Protein AF-A0A6J6WEU3-F1 (afdb_monomer)

Mean predicted aligned error: 2.94 Å

Solvent-accessible surface area (backbone atoms only — not comparable to full-atom values): 5598 Å² total; per-residue (Å²): 96,13,41,69,38,31,46,63,62,71,49,51,89,39,42,32,20,44,94,87,38,75,21,38,56,47,90,66,54,36,61,62,37,62,46,59,48,69,61,96,83,55,85,84,56,93,85,65,78,66,38,59,57,48,92,36,89,79,62,34,38,27,46,55,50,48,6,56,24,45,82,52,47,33,72,58,45,69,67,39,51,31,88,82,54,85,84,82,83,76,82,85,81,129

Nearest PDB structures (foldseek):
  6scz-assembly1_B  TM=9.288E-01  e=7.637E-07  Mycobacterium tuberculosis H37Rv
  8b8h-assembly1_B  TM=9.274E-01  e=8.711E-07  Mycobacterium tuberculosis H37Rv
  4ecl-assembly2_C  TM=8.984E-01  e=3.956E-06  Enterococcus faecalis
  4ecl-assembly1_A  TM=8.883E-01  e=8.712E-06  Enterococcus faecalis
  4ecl-assembly1_B  TM=8.956E-01  e=2.337E-05  Enterococcus faecalis

Organism: NCBI:txid449393

Foldseek 3Di:
DFVLQQQQQQFDPADKDFPLDGWGWDDTTDNPDTDTHCDPPDPDDPPGDIHRADPCPSPTHHLQNSQVRRVHGSVSRVVSRDPVDDDDDDDPDD

InterPro domains:
  IPR000821 Alanine racemase [PR00992] (16-33)
  IPR000821 Alanine racemase [PR00992] (72-85)
  IPR000821 Alanine racemase [PTHR30511] (1-90)
  IPR009006 Alanine racemase/group IV decarboxylase, C-terminal [G3DSA:2.40.37.10] (1-93)
  IPR009006 Alanine racemase/group IV decarboxylase, C-terminal [SSF50621] (1-90)
  IPR011079 Alanine racemase, C-terminal [PF00842] (1-89)
  IPR011079 Alanine racemase, C-terminal [SM01005] (1-90)

Secondary structure (DSSP, 8-state):
--GGGT--TT--S-EEEETTEEEEEES---SS--EE---TT----TT---BSS--STTSPPPHHHHHHHTTS-HHHHHHH--TTS---PPP---

Radius of gyration: 13.46 Å; Cα contacts (8 Å, |Δi|>4): 162; chains: 1; bounding box: 27×29×34 Å

Sequence (94 aa):
MGYADGIPRIAQGAGVFIDGKRAPIIGRVSMDQFVVDLGAQSTAQSGDWVVVFGDGSHGEYTADDWGSASLSINYEIVTRIGPRVPRIYAPHVY

pLDDT: mean 96.09, std 5.56, range [55.38, 98.62]

Structure (mmCIF, N/CA/C/O backbone):
data_AF-A0A6J6WEU3-F1
#
_entry.id   AF-A0A6J6WEU3-F1
#
loop_
_atom_site.group_PDB
_atom_site.id
_atom_site.type_symbol
_atom_site.label_atom_id
_atom_site.label_alt_id
_atom_site.label_comp_id
_atom_site.label_asym_id
_atom_site.label_entity_id
_atom_site.label_seq_id
_atom_site.pdbx_PDB_ins_code
_atom_site.Cartn_x
_atom_site.Cartn_y
_atom_site.Cartn_z
_atom_site.occupancy
_atom_site.B_iso_or_equiv
_atom_site.auth_seq_id
_atom_site.auth_comp_id
_atom_site.auth_asym_id
_atom_site.auth_atom_id
_atom_site.pdbx_PDB_model_num
ATOM 1 N N . MET A 1 1 ? 0.009 -6.426 7.227 1.00 94.75 1 MET A N 1
ATOM 2 C CA . MET A 1 1 ? 0.823 -6.237 6.013 1.00 94.75 1 MET A CA 1
ATOM 3 C C . MET A 1 1 ? 1.814 -5.099 6.219 1.00 94.75 1 MET A C 1
ATOM 5 O O . MET A 1 1 ? 1.414 -4.047 6.702 1.00 94.75 1 MET A O 1
ATOM 9 N N . GLY A 1 2 ? 3.086 -5.286 5.879 1.00 97.62 2 GLY A N 1
ATOM 10 C CA . GLY A 1 2 ? 4.140 -4.275 6.006 1.00 97.62 2 GLY A CA 1
ATOM 11 C C . GLY A 1 2 ? 5.206 -4.395 4.918 1.00 97.62 2 GLY A C 1
ATOM 12 O O . GLY A 1 2 ? 4.954 -4.946 3.845 1.00 97.62 2 GLY A O 1
ATOM 13 N N . TYR A 1 3 ? 6.409 -3.869 5.162 1.00 97.81 3 TYR A N 1
ATOM 14 C CA . TYR A 1 3 ? 7.451 -3.867 4.128 1.00 97.81 3 TYR A CA 1
ATOM 15 C C . TYR A 1 3 ? 7.954 -5.266 3.757 1.00 97.81 3 TYR A C 1
ATOM 17 O O . TYR A 1 3 ? 8.450 -5.451 2.649 1.00 97.81 3 TYR A O 1
ATOM 25 N N . ALA A 1 4 ? 7.808 -6.260 4.639 1.00 98.00 4 ALA A N 1
ATOM 26 C CA . ALA A 1 4 ? 8.132 -7.650 4.317 1.00 98.00 4 ALA A CA 1
ATOM 27 C C . ALA A 1 4 ? 7.103 -8.300 3.372 1.00 98.00 4 ALA A C 1
ATOM 29 O O . ALA A 1 4 ? 7.387 -9.339 2.779 1.00 98.00 4 ALA A O 1
ATOM 30 N N . ASP A 1 5 ? 5.932 -7.680 3.210 1.00 98.25 5 ASP A N 1
ATOM 31 C CA . ASP A 1 5 ? 4.870 -8.119 2.300 1.00 98.25 5 ASP A CA 1
ATOM 32 C C . ASP A 1 5 ? 4.913 -7.385 0.949 1.00 98.25 5 ASP A C 1
ATOM 34 O O . ASP A 1 5 ? 4.147 -7.712 0.045 1.00 98.25 5 ASP A O 1
ATOM 38 N N . GLY A 1 6 ? 5.828 -6.419 0.794 1.00 97.69 6 GLY A N 1
ATOM 39 C CA . GLY A 1 6 ? 6.037 -5.654 -0.439 1.00 97.69 6 GLY A CA 1
ATOM 40 C C . GLY A 1 6 ? 5.662 -4.174 -0.354 1.00 97.69 6 GLY A C 1
ATOM 41 O O . GLY A 1 6 ? 5.868 -3.450 -1.325 1.00 97.69 6 GLY A O 1
ATOM 42 N N . ILE A 1 7 ? 5.164 -3.694 0.792 1.00 98.06 7 ILE A N 1
ATOM 43 C CA . ILE A 1 7 ? 4.792 -2.282 0.964 1.00 98.06 7 ILE A CA 1
ATOM 44 C C . ILE A 1 7 ? 6.039 -1.396 1.048 1.00 98.06 7 ILE A C 1
ATOM 46 O O . ILE A 1 7 ? 6.839 -1.557 1.976 1.00 98.06 7 ILE A O 1
ATOM 50 N N . PRO A 1 8 ? 6.242 -0.439 0.124 1.00 97.44 8 PRO A N 1
ATOM 51 C CA . PRO A 1 8 ? 7.445 0.379 0.138 1.00 97.44 8 PRO A CA 1
ATOM 52 C C . PRO A 1 8 ? 7.522 1.232 1.405 1.00 97.44 8 PRO A C 1
ATOM 54 O O . PRO A 1 8 ? 6.655 2.054 1.688 1.00 97.44 8 PRO A O 1
ATOM 57 N N . ARG A 1 9 ? 8.609 1.078 2.168 1.00 97.31 9 ARG A N 1
ATOM 58 C CA . ARG A 1 9 ? 8.814 1.828 3.419 1.00 97.31 9 ARG A CA 1
ATOM 59 C C . ARG A 1 9 ? 8.950 3.339 3.212 1.00 97.31 9 ARG A C 1
ATOM 61 O O . ARG A 1 9 ? 8.741 4.100 4.152 1.00 97.31 9 ARG A O 1
ATOM 68 N N . ILE A 1 10 ? 9.325 3.746 2.002 1.00 97.12 10 ILE A N 1
ATOM 69 C CA . ILE A 1 10 ? 9.513 5.146 1.618 1.00 97.12 10 ILE A CA 1
ATOM 70 C C . ILE A 1 10 ? 8.242 5.798 1.068 1.00 97.12 10 ILE A C 1
ATOM 72 O O . ILE A 1 10 ? 8.293 6.984 0.765 1.00 97.12 10 ILE A O 1
ATOM 76 N N . ALA A 1 11 ? 7.147 5.043 0.915 1.00 96.88 11 ALA A N 1
ATOM 77 C CA . ALA A 1 11 ? 5.924 5.539 0.301 1.00 96.88 11 ALA A CA 1
ATOM 78 C C . ALA A 1 11 ? 5.380 6.766 1.049 1.00 96.88 11 ALA A C 1
ATOM 80 O O . ALA A 1 11 ? 5.216 6.734 2.270 1.00 96.88 11 ALA A O 1
ATOM 81 N N . GLN A 1 12 ? 5.075 7.832 0.310 1.00 95.06 12 GLN A N 1
ATOM 82 C CA . GLN A 1 12 ? 4.445 9.046 0.828 1.00 95.06 12 GLN A CA 1
ATOM 83 C C . GLN A 1 12 ? 3.182 9.370 0.028 1.00 95.06 12 GLN A C 1
ATOM 85 O O . GLN A 1 12 ? 3.199 9.361 -1.198 1.00 95.06 12 GLN A O 1
ATOM 90 N N . GLY A 1 13 ? 2.075 9.655 0.719 1.00 92.94 13 GLY A N 1
ATOM 91 C CA . GLY A 1 13 ? 0.798 10.016 0.084 1.00 92.94 13 GLY A CA 1
ATOM 92 C C . GLY A 1 13 ? -0.045 8.840 -0.429 1.00 92.94 13 GLY A C 1
ATOM 93 O O . GLY A 1 13 ? -1.198 9.049 -0.805 1.00 92.94 13 GLY A O 1
ATOM 94 N N . ALA A 1 14 ? 0.481 7.612 -0.392 1.00 97.19 14 ALA A N 1
ATOM 95 C CA . ALA A 1 14 ? -0.285 6.387 -0.618 1.00 97.19 14 ALA A CA 1
ATOM 96 C C . ALA A 1 14 ? -0.918 5.855 0.679 1.00 97.19 14 ALA A C 1
ATOM 98 O O . ALA A 1 14 ? -0.557 6.259 1.789 1.00 97.19 14 ALA A O 1
ATOM 99 N N . GLY A 1 15 ? -1.857 4.926 0.534 1.00 98.12 15 GLY A N 1
ATOM 100 C CA . GLY A 1 15 ? -2.518 4.274 1.652 1.00 98.12 15 GLY A CA 1
ATOM 101 C C . GLY A 1 15 ? -3.510 3.231 1.190 1.00 98.12 15 GLY A C 1
ATOM 102 O O . GLY A 1 15 ? -3.234 2.488 0.253 1.00 98.12 15 GLY A O 1
ATOM 103 N N . VAL A 1 16 ? -4.644 3.151 1.868 1.00 98.50 16 VAL A N 1
ATOM 104 C CA . VAL A 1 16 ? -5.688 2.180 1.539 1.00 98.50 16 VAL A CA 1
ATOM 105 C C . VAL A 1 16 ? -6.969 2.887 1.138 1.00 98.50 16 VAL A C 1
ATOM 107 O O . VAL A 1 16 ? -7.163 4.066 1.422 1.00 98.50 16 VAL A O 1
ATOM 110 N N . PHE A 1 17 ? -7.852 2.161 0.476 1.00 98.50 17 PHE A N 1
ATOM 111 C CA . PHE A 1 17 ? -9.214 2.572 0.201 1.00 98.50 17 PHE A CA 1
ATOM 112 C C . PHE A 1 17 ? -10.174 1.735 1.043 1.00 98.50 17 PHE A C 1
ATOM 114 O O . PHE A 1 17 ? -10.070 0.507 1.078 1.00 98.50 17 PHE A O 1
ATOM 121 N N . ILE A 1 18 ? -11.072 2.408 1.752 1.00 97.31 18 ILE 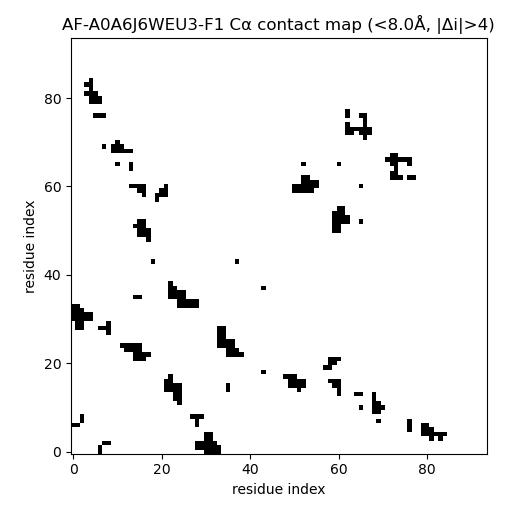A N 1
ATOM 122 C CA . ILE A 1 18 ? -12.043 1.814 2.670 1.00 97.31 18 ILE A CA 1
ATOM 123 C C . ILE A 1 18 ? -13.297 2.688 2.680 1.00 97.31 18 ILE A C 1
ATOM 125 O O . ILE A 1 18 ? -13.193 3.913 2.679 1.00 97.31 18 ILE A O 1
ATOM 129 N N . ASP A 1 19 ? -14.474 2.060 2.650 1.00 94.25 19 ASP A N 1
ATOM 130 C CA . ASP A 1 19 ? -15.776 2.745 2.706 1.00 94.25 19 ASP A CA 1
ATOM 131 C C . ASP A 1 19 ? -15.901 3.933 1.723 1.00 94.25 19 ASP A C 1
ATOM 133 O O . ASP A 1 19 ? -16.261 5.059 2.074 1.00 94.25 19 ASP A O 1
ATOM 137 N N . GLY A 1 20 ? -15.505 3.707 0.465 1.00 95.12 20 GLY A N 1
ATOM 138 C CA . GLY A 1 20 ? -15.603 4.721 -0.588 1.00 95.12 20 GLY A CA 1
ATOM 139 C C . GLY A 1 20 ? -14.578 5.860 -0.495 1.00 95.12 20 GLY A C 1
ATOM 140 O O . GLY A 1 20 ? -14.721 6.858 -1.203 1.00 95.12 20 GLY A O 1
ATOM 141 N N . LYS A 1 21 ? -13.573 5.770 0.389 1.00 96.31 21 LYS A N 1
ATOM 142 C CA . LYS A 1 21 ? -12.628 6.862 0.669 1.00 96.31 21 LYS A CA 1
ATOM 143 C C . LYS A 1 21 ? -11.180 6.383 0.715 1.00 96.31 21 LYS A C 1
ATOM 145 O O . LYS A 1 21 ? -10.874 5.293 1.195 1.00 96.31 21 LYS A O 1
ATOM 150 N N . ARG A 1 22 ? -10.266 7.244 0.258 1.00 97.88 22 ARG A N 1
ATOM 151 C CA . ARG A 1 22 ? -8.817 7.066 0.437 1.00 97.88 22 ARG A CA 1
ATOM 152 C C . ARG A 1 22 ? -8.419 7.439 1.870 1.00 97.88 22 ARG A C 1
ATOM 154 O O . ARG A 1 22 ? -8.754 8.522 2.341 1.00 97.88 22 ARG A O 1
ATOM 161 N N . ALA A 1 23 ? -7.668 6.557 2.516 1.00 98.12 23 ALA A N 1
ATOM 162 C CA . ALA A 1 23 ? -7.103 6.699 3.851 1.00 98.12 23 ALA A CA 1
ATOM 163 C C . ALA A 1 23 ? -5.564 6.616 3.756 1.00 98.12 23 ALA A C 1
ATOM 165 O O . ALA A 1 23 ? -5.024 5.525 3.532 1.00 98.12 23 ALA A O 1
ATOM 166 N N . PRO A 1 24 ? -4.838 7.745 3.865 1.00 97.94 24 PRO A N 1
ATOM 167 C CA . PRO A 1 24 ? -3.390 7.777 3.677 1.00 97.94 24 PRO A CA 1
ATOM 168 C C . PRO A 1 24 ? -2.650 7.111 4.842 1.00 97.94 24 PRO A C 1
ATOM 170 O O . PRO A 1 24 ? -3.123 7.109 5.980 1.00 97.94 24 PRO A O 1
ATOM 173 N N . ILE A 1 25 ? -1.450 6.588 4.575 1.00 98.25 25 ILE A N 1
ATOM 174 C CA . ILE A 1 25 ? -0.545 6.113 5.631 1.00 98.25 25 ILE A CA 1
ATOM 175 C C . ILE A 1 25 ? -0.170 7.272 6.551 1.00 98.25 25 ILE A C 1
ATOM 177 O O . ILE A 1 25 ? 0.215 8.348 6.093 1.00 98.25 25 ILE A O 1
ATOM 181 N N . ILE A 1 26 ? -0.191 7.002 7.855 1.00 96.88 26 ILE A N 1
ATOM 182 C CA . ILE A 1 26 ? 0.385 7.871 8.877 1.00 96.88 26 ILE A CA 1
ATOM 183 C C . ILE A 1 26 ? 1.517 7.159 9.612 1.00 96.88 26 ILE A C 1
ATOM 185 O O . ILE A 1 26 ? 1.453 5.975 9.944 1.00 96.88 26 ILE A O 1
ATOM 189 N N . GLY A 1 27 ? 2.590 7.902 9.876 1.00 95.06 27 GLY A N 1
ATOM 190 C CA . GLY A 1 27 ? 3.797 7.348 10.480 1.00 95.06 27 GLY A CA 1
ATOM 191 C C . GLY A 1 27 ? 4.629 6.529 9.490 1.00 95.06 27 GLY A C 1
ATOM 192 O O . GLY A 1 27 ? 4.795 6.908 8.335 1.00 95.06 27 GLY A O 1
ATOM 193 N N . ARG A 1 28 ? 5.236 5.437 9.967 1.00 95.38 28 ARG A N 1
ATOM 194 C CA . ARG A 1 28 ? 6.175 4.615 9.187 1.00 95.38 28 ARG A CA 1
ATOM 195 C C . ARG A 1 28 ? 5.612 3.222 8.938 1.00 95.38 28 ARG A C 1
ATOM 197 O O . ARG A 1 28 ? 5.030 2.613 9.832 1.00 95.38 28 ARG A O 1
ATOM 204 N N . VAL A 1 29 ? 5.921 2.669 7.769 1.00 97.75 29 VAL A N 1
ATOM 205 C CA . VAL A 1 29 ? 5.682 1.253 7.467 1.00 97.75 29 VAL A CA 1
ATOM 206 C C . VAL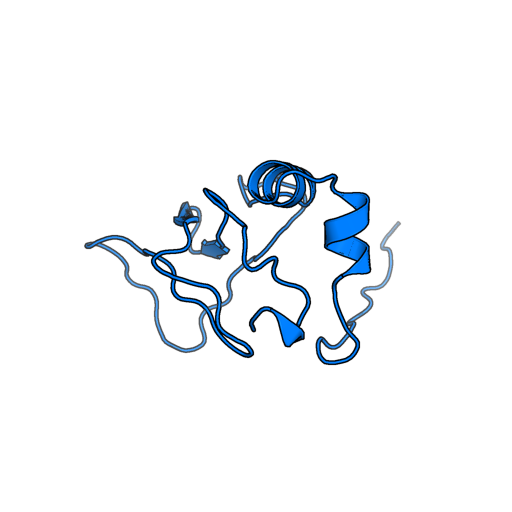 A 1 29 ? 6.666 0.387 8.259 1.00 97.75 29 VAL A C 1
ATOM 208 O O . VAL A 1 29 ? 7.888 0.506 8.117 1.00 97.75 29 VAL A O 1
ATOM 211 N N . SER A 1 30 ? 6.131 -0.489 9.105 1.00 97.88 30 SER A N 1
ATOM 212 C CA . SER A 1 30 ? 6.877 -1.503 9.860 1.00 97.88 30 SER A CA 1
ATOM 213 C C . SER A 1 30 ? 6.970 -2.812 9.070 1.00 97.88 30 SER A C 1
ATOM 215 O O . SER A 1 30 ? 6.473 -2.897 7.948 1.00 97.88 30 SER A O 1
ATOM 217 N N . MET A 1 31 ? 7.643 -3.826 9.627 1.00 98.19 31 MET A N 1
ATOM 218 C CA . MET A 1 31 ? 7.887 -5.090 8.917 1.00 98.19 31 MET A CA 1
ATOM 219 C C . MET A 1 31 ? 6.582 -5.765 8.495 1.00 98.19 31 MET A C 1
ATOM 221 O O . MET A 1 31 ? 6.447 -6.137 7.333 1.00 98.19 31 MET A O 1
ATOM 225 N N . ASP A 1 32 ? 5.617 -5.817 9.413 1.00 98.06 32 ASP A N 1
ATOM 226 C CA . ASP A 1 32 ? 4.381 -6.590 9.250 1.00 98.06 32 ASP A CA 1
ATOM 227 C C . ASP A 1 32 ? 3.105 -5.732 9.324 1.00 98.06 32 ASP A C 1
ATOM 229 O O . ASP A 1 32 ? 1.997 -6.244 9.153 1.00 98.06 32 ASP A O 1
ATOM 233 N N . GLN A 1 33 ? 3.231 -4.421 9.555 1.00 97.56 33 GLN A N 1
ATOM 234 C CA . GLN A 1 33 ? 2.090 -3.507 9.674 1.00 97.56 33 GLN A CA 1
ATOM 235 C C . GLN A 1 33 ? 2.423 -2.069 9.263 1.00 97.56 33 GLN A C 1
ATOM 237 O O . GLN A 1 33 ? 3.574 -1.633 9.332 1.00 97.56 33 GLN A O 1
ATOM 242 N N . PHE A 1 34 ? 1.392 -1.307 8.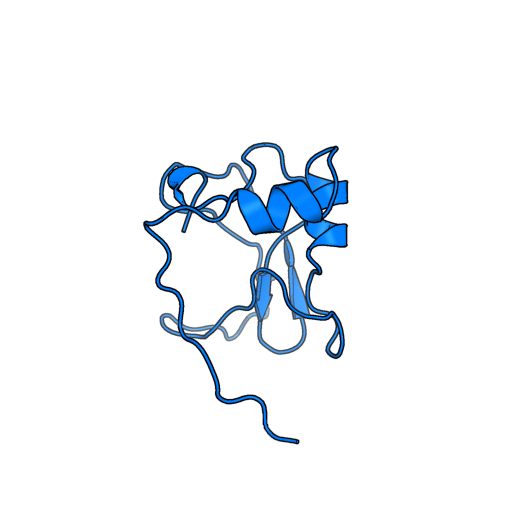919 1.00 97.81 34 PHE A N 1
ATOM 243 C CA . PHE A 1 34 ? 1.401 0.152 8.854 1.00 97.81 34 PHE A CA 1
ATOM 244 C C . PHE A 1 34 ? 0.060 0.682 9.369 1.00 97.81 34 PHE A C 1
ATOM 246 O O . PHE A 1 34 ? -0.889 -0.082 9.534 1.00 97.81 34 PHE A O 1
ATOM 253 N N . VAL A 1 35 ? 0.000 1.981 9.648 1.00 97.69 35 VAL A N 1
ATOM 254 C CA . VAL A 1 35 ? -1.193 2.654 10.173 1.00 97.69 35 VAL A CA 1
ATOM 255 C C . VAL A 1 35 ? -1.691 3.641 9.127 1.00 97.69 35 VAL A C 1
ATOM 257 O O . VAL A 1 35 ? -0.885 4.244 8.419 1.00 97.69 35 VAL A O 1
ATOM 260 N N . VAL A 1 36 ? -3.007 3.798 9.022 1.00 98.12 36 VAL A N 1
ATOM 261 C CA . VAL A 1 36 ? -3.657 4.762 8.128 1.00 98.12 36 VAL A CA 1
ATOM 262 C C . VAL A 1 36 ? -4.542 5.707 8.923 1.00 98.12 36 VAL A C 1
ATOM 264 O O . VAL A 1 36 ? -5.045 5.342 9.987 1.00 98.12 36 VAL A O 1
ATOM 267 N N . ASP A 1 37 ? -4.725 6.915 8.408 1.00 97.69 37 ASP A N 1
ATOM 268 C CA . ASP A 1 37 ? -5.696 7.860 8.946 1.00 97.69 37 ASP A CA 1
ATOM 269 C C . ASP A 1 37 ? -7.065 7.619 8.307 1.00 97.69 37 ASP A C 1
ATOM 271 O O . ASP A 1 37 ? -7.253 7.836 7.110 1.00 97.69 37 ASP A O 1
ATOM 275 N N . LEU A 1 38 ? -8.019 7.158 9.115 1.00 97.19 38 LEU A N 1
ATOM 276 C CA . LEU A 1 38 ? -9.406 6.941 8.697 1.00 97.19 38 LEU A CA 1
ATOM 277 C C . LEU A 1 38 ? -10.277 8.198 8.871 1.00 97.19 38 LEU A C 1
ATOM 279 O O . LEU A 1 38 ? -11.429 8.223 8.439 1.00 97.19 38 LEU A O 1
ATOM 283 N N . GLY A 1 39 ? -9.741 9.240 9.508 1.00 96.50 39 GLY A N 1
ATOM 284 C CA . GLY A 1 39 ? -10.465 10.449 9.866 1.00 96.50 39 GLY A CA 1
ATOM 285 C C . GLY A 1 39 ? -11.354 10.292 11.104 1.00 96.50 39 GLY A C 1
ATOM 286 O O . GLY A 1 39 ? -11.774 9.204 11.497 1.00 96.50 39 GLY A O 1
ATOM 287 N N . ALA A 1 40 ? -11.685 11.430 11.718 1.00 95.56 40 ALA A N 1
ATOM 288 C CA . ALA A 1 40 ? -12.414 11.492 12.989 1.00 95.56 40 ALA A CA 1
ATOM 289 C C . ALA A 1 40 ? -13.855 10.946 12.939 1.00 95.56 40 ALA A C 1
ATOM 291 O O . ALA A 1 40 ? -14.436 10.671 13.983 1.00 95.56 40 ALA A O 1
ATOM 292 N N . GLN A 1 41 ? -14.439 10.830 11.745 1.00 94.69 41 GLN A N 1
ATOM 293 C CA . GLN A 1 41 ? -15.812 10.354 11.529 1.00 94.69 41 GLN A CA 1
ATOM 294 C C . GLN A 1 41 ? -15.852 8.923 10.971 1.00 94.69 41 GLN A C 1
ATOM 296 O O . GLN A 1 41 ? -16.867 8.509 10.417 1.00 94.69 41 GLN A O 1
ATOM 301 N N . SER A 1 42 ? -14.739 8.187 11.051 1.00 95.88 42 SER A N 1
ATOM 302 C CA . SER A 1 42 ? -14.688 6.803 10.590 1.00 95.88 42 SER A CA 1
ATOM 303 C C . SER A 1 42 ? -15.623 5.909 11.400 1.00 95.88 42 SER A C 1
ATOM 305 O O . SER A 1 42 ? -15.628 5.947 12.630 1.00 95.88 42 SER A O 1
ATOM 307 N N . THR A 1 43 ? -16.369 5.060 10.699 1.00 95.75 43 THR A N 1
ATOM 308 C CA . THR A 1 43 ? -17.188 3.985 11.275 1.00 95.75 43 THR A CA 1
ATOM 309 C C . THR A 1 43 ? -16.552 2.606 11.099 1.00 95.75 43 THR A C 1
ATOM 311 O O . THR A 1 43 ? -17.208 1.603 11.375 1.00 95.75 43 THR A O 1
ATOM 314 N N . ALA A 1 44 ? -15.302 2.549 10.628 1.00 96.12 44 ALA A N 1
ATOM 315 C CA . ALA A 1 44 ? -14.605 1.302 10.337 1.00 96.12 44 ALA A CA 1
ATOM 316 C C . ALA A 1 44 ? -14.434 0.428 11.586 1.00 96.12 44 ALA A C 1
ATOM 318 O O . ALA A 1 44 ? -14.189 0.917 12.694 1.00 96.12 44 ALA A O 1
ATOM 319 N N . GLN A 1 45 ? -14.507 -0.880 11.385 1.00 96.75 45 GLN A N 1
ATOM 320 C CA . GLN A 1 45 ? -14.396 -1.890 12.424 1.00 96.75 45 GLN A CA 1
ATOM 321 C C . GLN A 1 45 ? -13.258 -2.867 12.131 1.00 96.75 45 GLN A C 1
ATOM 323 O O . GLN A 1 45 ? -12.753 -2.999 11.015 1.00 96.75 45 GLN A O 1
ATOM 328 N N . SER A 1 46 ? -12.825 -3.576 13.174 1.00 96.75 46 SER A N 1
ATOM 329 C CA . SER A 1 46 ? -11.858 -4.659 12.999 1.00 96.75 46 SER A CA 1
ATOM 330 C C . SER A 1 46 ? -12.456 -5.756 12.121 1.00 96.75 46 SER A C 1
ATOM 332 O O . SER A 1 46 ? -13.527 -6.270 12.428 1.00 96.75 46 SER A O 1
ATOM 334 N N . GLY A 1 47 ? -11.733 -6.138 11.070 1.00 96.12 47 GLY A N 1
ATOM 335 C CA . 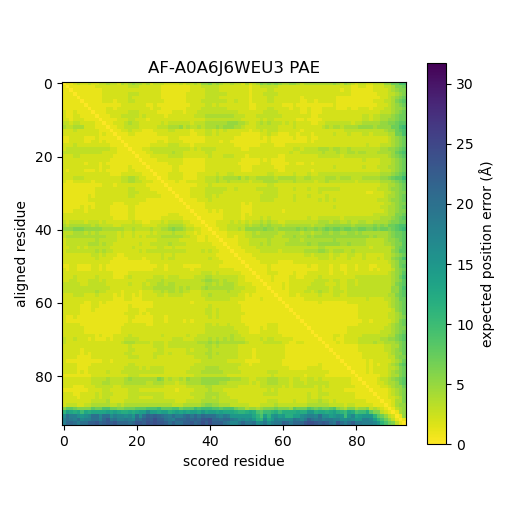GLY A 1 47 ? -12.182 -7.136 10.097 1.00 96.12 47 GLY A CA 1
ATOM 336 C C . GLY A 1 47 ? -12.725 -6.545 8.797 1.00 96.12 47 GLY A C 1
ATOM 337 O O . GLY A 1 47 ? -12.905 -7.301 7.844 1.00 96.12 47 GLY A O 1
ATOM 338 N N . ASP A 1 48 ? -12.925 -5.226 8.727 1.00 97.06 48 ASP A N 1
ATOM 339 C CA . ASP A 1 48 ? -13.321 -4.569 7.484 1.00 97.06 48 ASP A CA 1
ATOM 340 C C . ASP A 1 48 ? -12.255 -4.740 6.400 1.00 97.06 48 ASP A C 1
ATOM 342 O O . ASP A 1 48 ? -11.043 -4.689 6.644 1.00 97.06 48 ASP A O 1
ATOM 346 N N . TRP A 1 49 ? -12.728 -4.934 5.172 1.00 96.31 49 TRP A N 1
ATOM 347 C CA . TRP A 1 49 ? -11.863 -5.029 4.010 1.00 96.31 49 TRP A CA 1
ATOM 348 C C . TRP A 1 49 ? -11.322 -3.661 3.622 1.00 96.31 49 TRP A C 1
ATOM 350 O O . TRP A 1 49 ? -12.037 -2.660 3.610 1.00 96.31 49 TRP A O 1
ATOM 360 N N . VAL A 1 50 ? -10.053 -3.650 3.229 1.00 97.94 50 VAL A N 1
ATOM 361 C CA . VAL A 1 50 ? -9.390 -2.481 2.659 1.00 97.94 50 VAL A CA 1
ATOM 362 C C . VAL A 1 50 ? -8.726 -2.861 1.348 1.00 97.94 50 VAL A C 1
ATOM 364 O O . VAL A 1 50 ? -8.209 -3.971 1.200 1.00 97.94 50 VAL A O 1
ATOM 367 N N . VAL A 1 51 ? -8.703 -1.926 0.404 1.00 98.31 51 VAL A N 1
ATOM 368 C CA . VAL A 1 51 ? -8.001 -2.090 -0.870 1.00 98.31 51 VAL A CA 1
ATOM 369 C C . VAL A 1 51 ? -6.703 -1.299 -0.815 1.00 98.31 51 VAL A C 1
ATOM 371 O O . VAL A 1 51 ? -6.708 -0.081 -0.672 1.00 98.31 51 VAL A O 1
ATOM 374 N N . VAL A 1 52 ? -5.574 -1.994 -0.909 1.00 98.00 52 VAL A N 1
ATOM 375 C CA . VAL A 1 52 ? -4.241 -1.370 -0.885 1.00 98.00 52 VAL A CA 1
ATOM 376 C C . VAL A 1 52 ? -3.966 -0.710 -2.225 1.00 98.00 52 VAL A C 1
ATOM 378 O O . VAL A 1 52 ? -3.633 0.468 -2.277 1.00 98.00 52 VAL A O 1
ATOM 381 N N . PHE A 1 53 ? -4.159 -1.458 -3.309 1.00 97.31 53 PHE A N 1
ATOM 382 C CA . PHE A 1 53 ? -4.281 -0.900 -4.643 1.00 97.31 53 PHE A CA 1
ATOM 383 C C . PHE A 1 53 ? -5.286 -1.697 -5.475 1.00 97.31 53 PHE A C 1
ATOM 385 O O . PHE A 1 53 ? -5.331 -2.925 -5.387 1.00 97.31 53 PHE A O 1
ATOM 392 N N . GLY A 1 54 ? -6.096 -0.982 -6.250 1.00 96.19 54 GLY A N 1
ATOM 393 C CA . GLY A 1 54 ? -7.076 -1.513 -7.194 1.00 96.19 54 GLY A CA 1
ATOM 394 C C . GLY A 1 54 ? -6.812 -1.000 -8.609 1.00 96.19 54 GLY A C 1
ATOM 395 O O . GLY A 1 54 ? -5.723 -0.504 -8.909 1.00 96.19 54 GLY A O 1
ATOM 396 N N . ASP A 1 55 ? -7.816 -1.104 -9.476 1.00 95.56 55 ASP A N 1
ATOM 397 C CA . ASP A 1 55 ? -7.773 -0.559 -10.840 1.00 95.56 55 ASP A CA 1
ATOM 398 C C . ASP A 1 55 ? -8.118 0.943 -10.909 1.00 95.56 55 ASP A C 1
ATOM 400 O O . ASP A 1 55 ? -7.942 1.571 -11.951 1.00 95.56 55 ASP A O 1
ATOM 404 N N . GLY A 1 56 ? -8.564 1.528 -9.791 1.00 96.88 56 GLY A N 1
ATOM 405 C CA . GLY A 1 56 ? -8.912 2.942 -9.660 1.00 96.88 56 GLY A CA 1
ATOM 406 C C . GLY A 1 56 ? -10.346 3.279 -10.075 1.00 96.88 56 GLY A C 1
ATOM 407 O O . GLY A 1 56 ? -10.718 4.453 -10.030 1.00 96.88 56 GLY A O 1
ATOM 408 N N . SER A 1 57 ? -11.161 2.292 -10.457 1.00 96.88 57 SER A N 1
ATOM 409 C CA . SER A 1 57 ? -12.542 2.497 -10.915 1.00 96.88 57 SER A CA 1
ATOM 410 C C . SER A 1 57 ? -13.466 3.113 -9.856 1.00 96.88 57 SER A C 1
ATOM 412 O O . SER A 1 57 ? -14.391 3.843 -10.215 1.00 96.88 57 SER A O 1
ATOM 414 N N . HIS A 1 58 ? -13.185 2.911 -8.565 1.00 96.62 58 HIS A N 1
ATOM 415 C CA . HIS A 1 58 ? -13.919 3.523 -7.450 1.00 96.62 58 HIS A CA 1
ATOM 416 C C . HIS A 1 58 ? -13.107 4.610 -6.733 1.00 96.62 58 HIS A C 1
ATOM 418 O O . HIS A 1 58 ? -13.512 5.101 -5.679 1.00 96.62 58 HIS A O 1
ATOM 424 N N . GLY A 1 59 ? -11.965 5.011 -7.298 1.00 97.31 59 GLY A N 1
ATOM 425 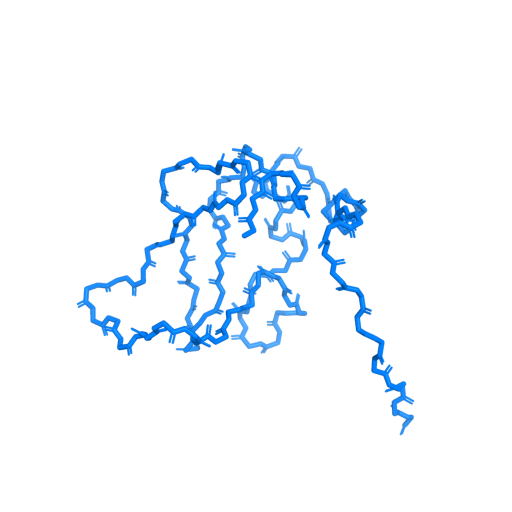C CA . GLY A 1 59 ? -11.052 5.972 -6.684 1.00 97.31 59 GLY A CA 1
ATOM 426 C C . GLY A 1 59 ? -10.058 5.342 -5.707 1.00 97.31 59 GLY A C 1
ATOM 427 O O . GLY A 1 59 ? -9.467 6.059 -4.897 1.00 97.31 59 GLY A O 1
ATOM 428 N N . GLU A 1 60 ? -9.831 4.030 -5.773 1.00 98.44 60 GLU A N 1
ATOM 429 C CA . GLU A 1 60 ? -8.769 3.350 -5.033 1.00 98.44 60 GLU A CA 1
ATOM 430 C C . GLU A 1 60 ? -7.390 3.889 -5.427 1.00 98.44 60 GLU A C 1
ATOM 432 O O . GLU A 1 60 ? -7.213 4.474 -6.497 1.00 98.44 60 GLU A O 1
ATOM 437 N N . TYR A 1 61 ? -6.386 3.690 -4.572 1.00 98.50 61 TYR A N 1
ATOM 438 C CA . TYR A 1 61 ? -5.002 3.848 -5.014 1.00 98.50 61 TYR A CA 1
ATOM 439 C C . TYR A 1 61 ? -4.697 2.823 -6.110 1.00 98.50 61 TYR A C 1
ATOM 441 O O . TYR A 1 61 ? -5.119 1.674 -6.026 1.00 98.50 61 TYR A O 1
ATOM 449 N N . THR A 1 62 ? -3.953 3.219 -7.131 1.00 98.62 62 THR A N 1
ATOM 450 C CA . THR A 1 62 ? -3.489 2.329 -8.204 1.00 98.62 62 THR A CA 1
ATOM 451 C C . THR A 1 62 ? -2.046 1.888 -7.964 1.00 98.62 62 THR A C 1
ATOM 453 O O . THR A 1 62 ? -1.329 2.462 -7.140 1.00 98.62 62 THR A O 1
ATOM 456 N N . ALA A 1 63 ? -1.569 0.884 -8.704 1.00 98.44 63 ALA A N 1
ATOM 457 C CA . ALA A 1 63 ? -0.145 0.541 -8.685 1.00 98.44 63 ALA A CA 1
ATOM 458 C C . ALA A 1 63 ? 0.744 1.725 -9.128 1.00 98.44 63 ALA A C 1
ATOM 460 O O . ALA A 1 63 ? 1.863 1.866 -8.636 1.00 98.44 63 ALA A O 1
ATOM 461 N N . ASP A 1 64 ? 0.244 2.602 -10.004 1.00 98.50 64 ASP A N 1
ATOM 462 C CA . ASP A 1 64 ? 0.922 3.834 -10.422 1.00 98.50 64 ASP A CA 1
ATOM 463 C C . ASP A 1 64 ? 0.964 4.897 -9.316 1.00 98.50 64 ASP A C 1
ATOM 465 O O . ASP A 1 64 ? 2.007 5.530 -9.118 1.00 98.50 64 ASP A O 1
ATOM 469 N N . ASP A 1 65 ? -0.116 5.040 -8.536 1.00 98.44 65 ASP A N 1
ATOM 470 C CA . ASP A 1 65 ? -0.126 5.901 -7.345 1.00 98.44 65 ASP A CA 1
ATOM 471 C C . ASP A 1 65 ? 0.947 5.445 -6.347 1.00 98.44 65 ASP A C 1
ATOM 473 O O . ASP A 1 65 ? 1.721 6.253 -5.831 1.00 98.44 65 ASP A O 1
ATOM 477 N N . TRP A 1 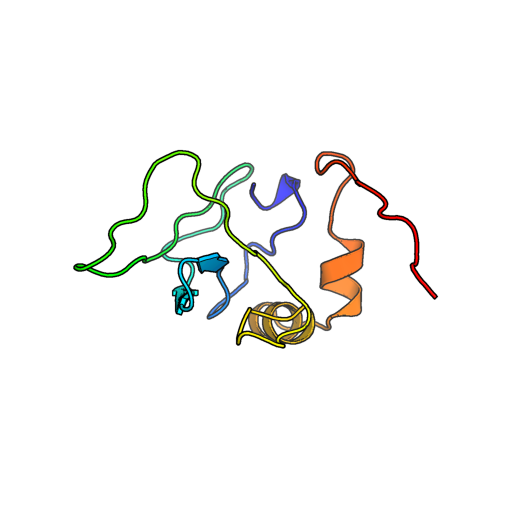66 ? 1.039 4.134 -6.109 1.00 98.31 66 TRP A N 1
ATOM 478 C CA . TRP A 1 66 ? 2.052 3.550 -5.228 1.00 98.31 66 TRP A CA 1
ATOM 479 C C . TRP A 1 66 ? 3.474 3.679 -5.773 1.00 98.31 66 TRP A C 1
ATOM 481 O O . TRP A 1 66 ? 4.400 3.920 -4.992 1.00 98.31 66 TRP A O 1
ATOM 491 N N . GLY A 1 67 ? 3.656 3.540 -7.090 1.00 98.38 67 GLY A N 1
ATOM 492 C CA . GLY A 1 67 ? 4.935 3.760 -7.764 1.00 98.38 67 GLY A CA 1
ATOM 493 C C . GLY A 1 67 ? 5.413 5.189 -7.543 1.00 98.38 67 GLY A C 1
ATOM 494 O O . GLY A 1 67 ? 6.490 5.404 -6.986 1.00 98.38 67 GLY A O 1
ATOM 495 N N . SER A 1 68 ? 4.549 6.155 -7.851 1.00 98.25 68 SER A N 1
ATOM 496 C CA . SER A 1 68 ? 4.809 7.586 -7.669 1.00 98.25 68 SER A CA 1
ATOM 497 C C . SER A 1 68 ? 5.106 7.936 -6.209 1.00 98.25 68 SER A C 1
ATOM 499 O O . SER A 1 68 ? 6.110 8.586 -5.920 1.00 98.25 68 SER A O 1
ATOM 501 N N . ALA A 1 69 ? 4.296 7.427 -5.273 1.00 97.81 69 ALA A N 1
ATOM 502 C CA . ALA A 1 69 ? 4.493 7.604 -3.833 1.00 97.81 69 ALA A CA 1
ATOM 503 C C . ALA A 1 69 ? 5.845 7.070 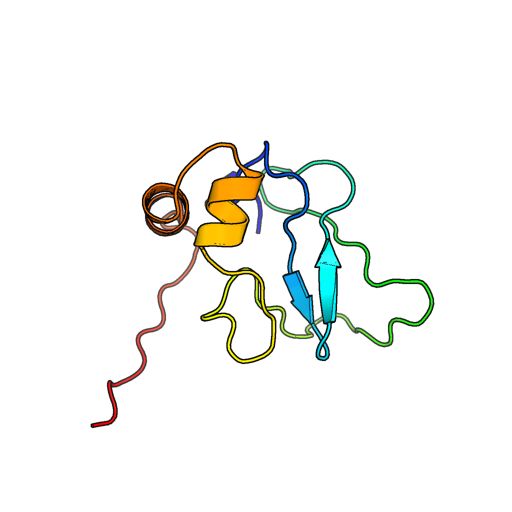-3.340 1.00 97.81 69 ALA A C 1
ATOM 505 O O . ALA A 1 69 ? 6.342 7.508 -2.303 1.00 97.81 69 ALA A O 1
ATOM 506 N N . SER A 1 70 ? 6.432 6.123 -4.071 1.00 97.62 70 SER A N 1
ATOM 507 C CA . SER A 1 70 ? 7.659 5.416 -3.709 1.00 97.62 70 SER A CA 1
ATOM 508 C C . SER A 1 70 ? 8.842 5.776 -4.608 1.00 97.62 70 SER A C 1
ATOM 510 O O . SER A 1 70 ? 9.819 5.032 -4.625 1.00 97.62 70 SER A O 1
ATOM 512 N N . LEU A 1 71 ? 8.768 6.889 -5.352 1.00 97.69 71 LEU A N 1
ATOM 513 C CA . LEU A 1 71 ? 9.819 7.337 -6.280 1.00 97.69 71 LEU A CA 1
ATOM 514 C C . LEU A 1 71 ? 10.228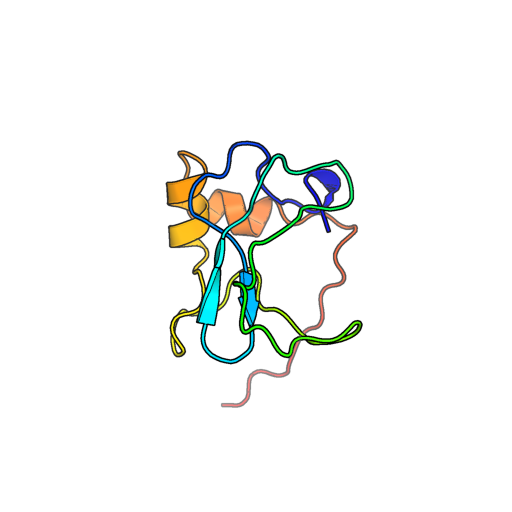 6.248 -7.288 1.00 97.69 71 LEU A C 1
ATOM 516 O O . LEU A 1 71 ? 11.407 6.056 -7.580 1.00 97.69 71 LEU A O 1
ATOM 520 N N . SER A 1 72 ? 9.242 5.497 -7.769 1.00 97.62 72 SER A N 1
ATOM 521 C CA . SER A 1 72 ? 9.418 4.331 -8.627 1.00 97.62 72 SER A CA 1
ATOM 522 C C . SER A 1 72 ? 8.252 4.221 -9.623 1.00 97.62 72 SER A C 1
ATOM 524 O O . SER A 1 72 ? 7.523 5.183 -9.861 1.00 97.62 72 SER A O 1
ATOM 526 N N . ILE A 1 73 ? 8.085 3.052 -10.234 1.00 98.31 73 ILE A N 1
ATOM 527 C CA . ILE A 1 73 ? 7.065 2.740 -11.235 1.00 98.31 73 ILE A CA 1
ATOM 528 C C . ILE A 1 73 ? 6.171 1.587 -10.770 1.00 98.31 73 ILE A C 1
ATOM 530 O O . ILE A 1 73 ? 6.557 0.773 -9.928 1.00 98.31 73 ILE A O 1
ATOM 534 N N . ASN A 1 74 ? 4.984 1.483 -11.362 1.00 98.19 74 ASN A N 1
ATOM 535 C CA . ASN A 1 74 ? 4.002 0.435 -11.071 1.00 98.19 74 ASN A CA 1
ATOM 536 C C . ASN A 1 74 ? 4.558 -1.001 -11.169 1.00 98.19 74 ASN A C 1
ATOM 538 O O . ASN A 1 74 ? 4.226 -1.837 -10.327 1.00 98.19 74 ASN A O 1
ATOM 542 N N . TYR A 1 75 ? 5.449 -1.284 -12.127 1.00 98.25 75 TYR A N 1
ATOM 543 C CA . TYR A 1 75 ? 6.099 -2.594 -12.281 1.00 98.25 75 TYR A CA 1
ATOM 544 C C . TYR A 1 75 ? 6.838 -3.040 -11.016 1.00 98.25 75 TYR A C 1
ATOM 546 O O . TYR A 1 75 ? 6.777 -4.213 -10.644 1.00 98.25 75 TYR A O 1
ATOM 554 N N . GLU A 1 76 ? 7.510 -2.124 -10.315 1.00 97.94 76 GLU A N 1
ATOM 555 C CA . GLU A 1 76 ? 8.174 -2.467 -9.058 1.00 97.94 76 GLU A CA 1
ATOM 556 C C . GLU A 1 76 ? 7.170 -2.748 -7.941 1.00 97.94 76 GLU A C 1
ATOM 558 O O . GLU A 1 76 ? 7.417 -3.611 -7.106 1.00 97.94 76 GLU A O 1
ATOM 563 N N . ILE A 1 77 ? 6.027 -2.061 -7.918 1.00 98.06 77 ILE A N 1
ATOM 564 C CA . ILE A 1 77 ? 5.000 -2.272 -6.890 1.00 98.06 77 ILE A CA 1
ATOM 565 C C . ILE A 1 77 ? 4.431 -3.685 -6.983 1.00 98.06 77 ILE A C 1
ATOM 567 O O . ILE A 1 77 ? 4.413 -4.412 -5.990 1.00 98.06 77 ILE A O 1
ATOM 571 N N . VAL A 1 78 ? 4.025 -4.106 -8.182 1.00 97.62 78 VAL A N 1
ATOM 572 C CA . VAL A 1 78 ? 3.404 -5.426 -8.372 1.00 97.62 78 VAL A CA 1
ATOM 573 C C . VAL A 1 78 ? 4.400 -6.575 -8.195 1.00 97.62 78 VAL A C 1
ATOM 575 O O . VAL A 1 78 ? 4.030 -7.633 -7.690 1.00 97.62 78 VAL A O 1
ATOM 578 N N . THR A 1 79 ? 5.676 -6.374 -8.545 1.00 97.69 79 THR A N 1
ATOM 579 C CA . THR A 1 79 ? 6.725 -7.402 -8.393 1.00 97.69 79 THR A CA 1
ATOM 580 C C . THR A 1 79 ? 7.281 -7.503 -6.970 1.00 97.69 79 THR A C 1
ATOM 582 O O . THR A 1 79 ? 7.782 -8.562 -6.593 1.00 97.69 79 THR A O 1
ATOM 585 N N . ARG A 1 80 ? 7.157 -6.452 -6.146 1.00 96.81 80 ARG A N 1
ATOM 586 C CA . ARG A 1 80 ? 7.573 -6.460 -4.730 1.00 96.81 80 ARG A CA 1
ATOM 587 C C . ARG A 1 80 ? 6.680 -7.301 -3.826 1.00 96.81 80 ARG A C 1
ATOM 589 O O . ARG A 1 80 ? 7.123 -7.648 -2.731 1.00 96.81 80 ARG A O 1
ATOM 596 N N . ILE A 1 81 ? 5.450 -7.617 -4.238 1.00 97.81 81 ILE A N 1
ATOM 597 C CA . ILE A 1 81 ? 4.535 -8.423 -3.424 1.00 97.81 81 ILE A CA 1
ATOM 598 C C . ILE A 1 81 ? 5.154 -9.804 -3.208 1.00 97.81 81 ILE A C 1
ATOM 600 O O . ILE A 1 81 ? 5.269 -10.617 -4.123 1.00 97.81 81 ILE A O 1
ATOM 604 N N . GLY A 1 82 ? 5.599 -10.060 -1.981 1.00 95.12 82 GLY A N 1
ATOM 605 C CA . GLY A 1 82 ? 6.392 -11.236 -1.634 1.00 95.12 82 GLY A CA 1
ATOM 606 C C . GLY A 1 82 ? 5.543 -12.486 -1.387 1.00 95.12 82 GLY A C 1
ATOM 607 O O . GLY A 1 82 ? 4.317 -12.404 -1.324 1.00 95.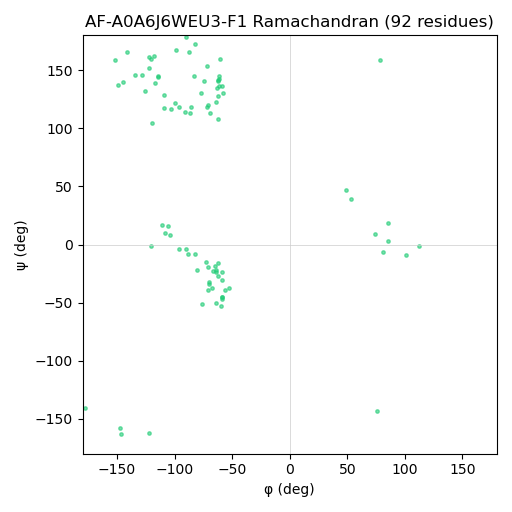12 82 GLY A O 1
ATOM 608 N N . PRO A 1 83 ? 6.158 -13.667 -1.205 1.00 97.00 83 PRO A N 1
ATOM 609 C CA . PRO A 1 83 ? 5.459 -14.947 -1.015 1.00 97.00 83 PRO A CA 1
ATOM 610 C C . PRO A 1 83 ? 4.572 -15.019 0.241 1.00 97.00 83 PRO A C 1
ATOM 612 O O . PRO A 1 83 ? 3.712 -15.890 0.319 1.00 97.00 83 PRO A O 1
ATOM 615 N N . ARG A 1 84 ? 4.738 -14.102 1.204 1.00 97.56 84 ARG A N 1
ATOM 616 C CA . ARG A 1 84 ? 3.878 -13.993 2.397 1.00 97.56 84 ARG A CA 1
ATOM 617 C C . ARG A 1 84 ? 2.428 -13.624 2.081 1.00 97.56 84 ARG A C 1
ATOM 619 O O . ARG A 1 84 ? 1.548 -13.936 2.874 1.00 97.56 84 ARG A O 1
ATOM 626 N N . VAL A 1 85 ? 2.182 -12.980 0.940 1.00 98.00 85 VAL A N 1
ATOM 627 C CA . VAL A 1 85 ? 0.841 -12.569 0.510 1.00 98.00 85 VAL A CA 1
ATOM 628 C C . VAL A 1 85 ? 0.220 -13.683 -0.340 1.00 98.00 85 VAL A C 1
ATOM 630 O O . VAL A 1 85 ? 0.727 -13.956 -1.428 1.00 98.00 85 VAL A O 1
ATOM 633 N N . PRO A 1 86 ? -0.853 -14.363 0.092 1.00 97.25 86 PRO A N 1
ATOM 634 C CA . PRO A 1 86 ? -1.484 -15.404 -0.716 1.00 97.25 86 PRO A CA 1
ATOM 635 C C . PRO A 1 86 ? -2.016 -14.849 -2.041 1.00 97.25 86 PRO A C 1
ATOM 637 O O . PRO A 1 86 ? -2.540 -13.738 -2.093 1.00 97.25 86 PRO A O 1
ATOM 640 N N . ARG A 1 87 ? -1.894 -15.629 -3.121 1.00 96.69 87 ARG A N 1
ATOM 641 C CA . ARG A 1 87 ? -2.486 -15.293 -4.424 1.00 96.69 87 ARG A CA 1
ATOM 642 C C . ARG A 1 87 ? -3.777 -16.075 -4.581 1.00 96.69 87 ARG A C 1
ATOM 644 O O . ARG A 1 87 ? -3.758 -17.302 -4.540 1.00 96.69 87 ARG A O 1
ATOM 651 N N . ILE A 1 88 ? -4.877 -15.357 -4.769 1.00 96.06 88 ILE A N 1
ATOM 652 C CA . ILE A 1 88 ? -6.187 -15.932 -5.067 1.00 96.06 88 ILE A CA 1
ATOM 653 C C . ILE A 1 88 ? -6.493 -15.583 -6.520 1.00 96.06 88 ILE A C 1
ATOM 655 O O . ILE A 1 88 ? -6.562 -14.409 -6.873 1.00 96.06 88 ILE A O 1
ATOM 659 N N . TYR A 1 89 ? -6.633 -16.601 -7.364 1.00 94.25 89 TYR A N 1
ATOM 660 C CA . TYR A 1 89 ? -6.928 -16.425 -8.783 1.00 94.25 89 TYR A CA 1
ATOM 661 C C . TYR A 1 89 ? -8.433 -16.557 -9.000 1.00 94.25 89 TYR A C 1
ATOM 663 O O . TYR A 1 89 ? -9.010 -17.609 -8.724 1.00 94.25 89 TYR A O 1
ATOM 671 N N . ALA A 1 90 ? -9.062 -15.490 -9.484 1.00 88.69 90 ALA A N 1
ATOM 672 C CA . ALA A 1 90 ? -10.441 -15.543 -9.946 1.00 88.69 90 ALA A CA 1
ATOM 673 C C . ALA A 1 90 ? -10.482 -16.053 -11.399 1.00 88.69 90 ALA A C 1
ATOM 675 O O . ALA A 1 90 ? -9.573 -15.742 -12.177 1.00 88.69 90 ALA A O 1
ATOM 676 N N . PRO A 1 91 ? -11.512 -16.821 -11.793 1.00 88.25 91 PRO A N 1
ATOM 677 C CA . PRO A 1 91 ? -11.722 -17.165 -13.192 1.00 88.25 91 PRO A CA 1
ATOM 678 C C . PRO A 1 91 ? -11.895 -15.886 -14.015 1.00 88.25 91 PRO A C 1
ATOM 680 O O . PRO A 1 91 ? -12.637 -14.989 -13.614 1.00 88.25 91 PRO A O 1
ATOM 683 N N . HIS A 1 92 ? -11.250 -15.814 -15.177 1.00 79.12 92 HIS A N 1
ATOM 684 C CA . HIS A 1 92 ? -11.573 -14.774 -16.146 1.00 79.12 92 HIS A CA 1
ATOM 685 C C . HIS A 1 92 ? -12.966 -15.074 -16.707 1.00 79.12 92 HIS A C 1
ATOM 687 O O . HIS A 1 92 ? -13.158 -16.092 -17.375 1.00 79.12 92 HIS A O 1
ATOM 693 N N . VAL A 1 93 ? -13.944 -14.221 -16.409 1.00 71.38 93 VAL A N 1
ATOM 694 C CA . VAL A 1 93 ? -15.272 -14.303 -17.025 1.00 71.38 93 VAL A CA 1
ATOM 695 C C . VAL A 1 93 ? -15.190 -13.538 -18.345 1.00 71.38 93 VAL A C 1
ATOM 697 O O . VAL A 1 93 ? -14.809 -12.369 -18.345 1.00 71.38 93 VAL A O 1
ATOM 700 N N . TYR A 1 94 ? -15.421 -14.238 -19.457 1.00 55.38 94 TYR A N 1
ATOM 701 C CA . TYR A 1 94 ? -15.477 -13.657 -20.803 1.00 55.38 94 TYR A CA 1
ATOM 702 C C . TYR A 1 94 ? -16.760 -12.857 -21.021 1.00 55.38 94 TYR A C 1
ATOM 704 O O . TYR A 1 94 ? -17.805 -13.275 -20.470 1.00 55.38 94 TYR A O 1
#